Protein AF-A0AA41VCP0-F1 (afdb_monomer_lite)

Organism: Papaver nudicaule (NCBI:txid74823)

Secondary structure (DSSP, 8-state):
-----HHHHHHHHHHHHHHHHHHHHHHHHT---HHHHTTS--S-EEEE-HHHHHHHSTTPPEEEEEE-TTT-TTS----TTEETTEE-STTTTTT---SSSS--SSS----

Foldseek 3Di:
DDDDDPVNVVVVVVVVVVVVVVVVVCVVVVHDDVVCVVPPLPDEDEADAPQVCCVPPNPHDHPHYHDDPPPDPPPPDPQPQQDPNAHPDPCRVPPPPDCPPHHDPPDPDDD

Sequence (111 aa):
MFQFSSVCLFDWIWCQAVKSGLLKILSKMGISLLSSYCGAHIFEIYGLGSEVVDFAFSGIVSKVGGLNLNEDPIRWTPLADVVDGYSTLPHLKGLQNGGYCNKRNQADIRA

pLDDT: mean 74.09, std 16.03, range [37.28, 95.25]

Structure (mmCIF, N/CA/C/O backbone):
data_AF-A0AA41VCP0-F1
#
_entry.id   AF-A0AA41VCP0-F1
#
loop_
_atom_site.group_PDB
_atom_site.id
_atom_site.type_symbol
_atom_site.label_atom_id
_atom_site.label_alt_id
_atom_site.label_comp_id
_atom_site.label_asym_id
_atom_site.label_entity_id
_atom_site.label_seq_id
_atom_site.pdbx_PDB_ins_code
_atom_site.Cartn_x
_atom_site.Cartn_y
_atom_site.Cartn_z
_atom_site.occupancy
_atom_site.B_iso_or_equiv
_atom_site.auth_seq_id
_atom_site.auth_comp_id
_atom_site.auth_asym_id
_atom_site.auth_atom_id
_atom_site.pdbx_PDB_model_num
ATOM 1 N N . MET A 1 1 ? 35.613 -4.273 22.384 1.00 37.28 1 MET A N 1
ATOM 2 C CA . MET A 1 1 ? 35.325 -3.121 21.504 1.00 37.28 1 MET A CA 1
ATOM 3 C C . MET A 1 1 ? 34.814 -3.693 20.188 1.00 37.28 1 MET A C 1
ATOM 5 O O . MET A 1 1 ? 35.605 -4.266 19.456 1.00 37.28 1 MET A O 1
ATOM 9 N N . PHE A 1 2 ? 33.491 -3.720 19.983 1.00 45.88 2 PHE A N 1
ATOM 10 C CA . PHE A 1 2 ? 32.866 -4.434 18.860 1.00 45.88 2 PHE A CA 1
ATOM 11 C C . PHE A 1 2 ? 33.147 -3.713 17.539 1.00 45.88 2 PHE A C 1
ATOM 13 O O . PHE A 1 2 ? 32.816 -2.542 17.371 1.00 45.88 2 PHE A O 1
ATOM 20 N N . GLN A 1 3 ? 33.780 -4.428 16.617 1.00 49.38 3 GLN A N 1
ATOM 21 C CA . GLN A 1 3 ? 34.108 -3.963 15.278 1.00 49.38 3 GLN A CA 1
ATOM 22 C C . GLN A 1 3 ? 32.824 -4.038 14.438 1.00 49.38 3 GLN A C 1
ATOM 24 O O . GLN A 1 3 ? 32.454 -5.106 13.959 1.00 49.38 3 GLN A O 1
ATOM 29 N N . PHE A 1 4 ? 32.085 -2.929 14.325 1.00 52.09 4 PHE A N 1
ATOM 30 C CA . PHE A 1 4 ? 30.947 -2.850 13.407 1.00 52.09 4 PHE A CA 1
ATOM 31 C C . PHE A 1 4 ? 31.478 -2.983 11.976 1.00 52.09 4 PHE A C 1
ATOM 33 O O . PHE A 1 4 ? 32.194 -2.111 11.486 1.00 52.09 4 PHE A O 1
ATOM 40 N N . SER A 1 5 ? 31.167 -4.097 11.315 1.00 65.00 5 SER A N 1
ATOM 41 C CA . SER A 1 5 ? 31.428 -4.263 9.888 1.00 65.00 5 SER A CA 1
ATOM 42 C C . SER A 1 5 ? 30.561 -3.279 9.093 1.00 65.00 5 SER A C 1
ATOM 44 O O . SER A 1 5 ? 29.434 -2.968 9.486 1.00 65.00 5 SER A O 1
ATOM 46 N N . SER A 1 6 ? 31.068 -2.790 7.959 1.00 63.62 6 SER A N 1
ATOM 47 C CA . SER A 1 6 ? 30.353 -1.869 7.057 1.00 63.62 6 SER A CA 1
ATOM 48 C C . SER A 1 6 ? 28.982 -2.395 6.602 1.00 63.62 6 SER A C 1
ATOM 50 O O . SER A 1 6 ? 28.084 -1.604 6.327 1.00 63.62 6 SER A O 1
ATOM 52 N N . VAL A 1 7 ? 28.799 -3.718 6.591 1.00 67.75 7 VAL A N 1
ATOM 53 C CA . VAL A 1 7 ? 27.528 -4.400 6.296 1.00 67.75 7 VAL A CA 1
ATOM 54 C C . VAL A 1 7 ? 26.462 -4.077 7.350 1.00 67.75 7 VAL A C 1
ATOM 56 O O . VAL A 1 7 ? 25.371 -3.633 7.011 1.00 67.75 7 VAL A O 1
ATOM 59 N N . CYS A 1 8 ? 26.813 -4.170 8.635 1.00 70.00 8 CYS A N 1
ATOM 60 C CA . CYS A 1 8 ? 25.883 -3.945 9.745 1.00 70.00 8 CYS A CA 1
ATOM 61 C C . CYS A 1 8 ? 25.359 -2.494 9.786 1.00 70.00 8 CYS A C 1
ATOM 63 O O . CYS A 1 8 ? 24.222 -2.236 10.183 1.00 70.00 8 CYS A O 1
ATOM 65 N N . LEU A 1 9 ? 26.175 -1.537 9.325 1.00 79.19 9 LEU A N 1
ATOM 66 C CA . LEU A 1 9 ? 25.772 -0.137 9.201 1.00 79.19 9 LEU A CA 1
ATOM 67 C C . LEU A 1 9 ? 24.742 0.068 8.081 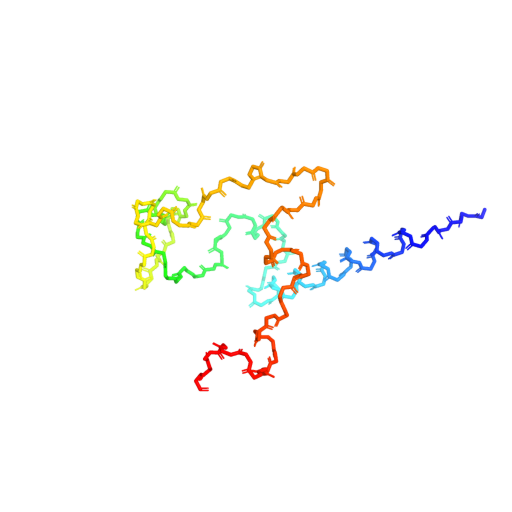1.00 79.19 9 LEU A C 1
ATOM 69 O O . LEU A 1 9 ? 23.777 0.806 8.274 1.00 79.19 9 LEU A O 1
ATOM 73 N N . PHE A 1 10 ? 24.922 -0.583 6.928 1.00 83.56 10 PHE A N 1
ATOM 74 C CA . PHE A 1 10 ? 23.979 -0.479 5.813 1.00 83.56 10 PHE A CA 1
ATOM 75 C C . PHE A 1 10 ? 22.613 -1.069 6.175 1.00 83.56 10 PHE A C 1
ATOM 77 O O . PHE A 1 10 ? 21.595 -0.399 5.995 1.00 83.56 10 PHE A O 1
ATOM 84 N N . ASP A 1 11 ? 22.595 -2.268 6.763 1.00 84.88 11 ASP A N 1
ATOM 85 C CA . ASP A 1 11 ? 21.363 -2.914 7.228 1.00 84.88 11 ASP A CA 1
ATOM 86 C C . ASP A 1 11 ? 20.606 -2.034 8.230 1.00 84.88 11 ASP A C 1
ATOM 88 O O . ASP A 1 11 ? 19.384 -1.875 8.145 1.00 84.88 11 ASP A O 1
ATOM 92 N N . TRP A 1 12 ? 21.333 -1.394 9.151 1.00 89.69 12 TRP A N 1
ATOM 93 C CA . TRP A 1 12 ? 20.740 -0.469 10.110 1.00 89.69 12 TRP A CA 1
ATOM 94 C C . TRP A 1 12 ? 20.115 0.756 9.430 1.00 89.69 12 TRP A C 1
ATOM 96 O O . TRP A 1 12 ? 18.953 1.069 9.701 1.00 89.69 12 TRP A O 1
ATOM 106 N N . ILE A 1 13 ? 20.841 1.426 8.525 1.00 92.12 13 ILE A N 1
ATOM 107 C CA . ILE A 1 13 ? 20.338 2.608 7.801 1.00 92.12 13 ILE A CA 1
ATOM 108 C C . ILE A 1 13 ? 19.094 2.245 6.986 1.00 92.12 13 ILE A C 1
ATOM 110 O O . ILE A 1 13 ? 18.096 2.970 7.019 1.00 92.12 13 ILE A O 1
ATOM 114 N N . TRP A 1 14 ? 19.124 1.107 6.293 1.00 92.75 14 TRP A N 1
ATOM 115 C CA . TRP A 1 14 ? 18.002 0.637 5.490 1.00 92.75 14 TRP A CA 1
ATOM 116 C C . TRP A 1 14 ? 16.766 0.373 6.356 1.00 92.75 14 TRP A C 1
ATOM 118 O O . TRP A 1 14 ? 15.684 0.894 6.077 1.00 92.75 14 TRP A O 1
ATOM 128 N N . CYS A 1 15 ? 16.933 -0.339 7.474 1.00 92.81 15 CYS A N 1
ATOM 129 C CA . CYS A 1 15 ? 15.841 -0.606 8.407 1.00 92.81 15 CYS A CA 1
ATOM 130 C C . CYS A 1 15 ? 15.243 0.683 8.993 1.00 92.81 15 CYS A C 1
ATOM 132 O O . CYS A 1 15 ? 14.026 0.768 9.168 1.00 92.81 15 CYS A O 1
ATOM 134 N N . GLN A 1 16 ? 16.064 1.693 9.300 1.00 94.25 16 GLN A N 1
ATOM 135 C CA . GLN A 1 16 ? 15.580 2.992 9.786 1.00 94.25 16 GLN A CA 1
ATOM 136 C C . GLN A 1 16 ? 14.785 3.747 8.716 1.00 94.25 16 GLN A C 1
ATOM 138 O O . GLN A 1 16 ? 13.710 4.276 9.009 1.00 94.25 16 GLN A O 1
ATOM 143 N N . ALA A 1 17 ? 15.267 3.757 7.470 1.00 95.25 17 ALA A N 1
ATOM 144 C CA . ALA A 1 17 ? 14.565 4.388 6.356 1.00 95.25 17 ALA A CA 1
ATOM 145 C C . ALA A 1 17 ? 13.186 3.747 6.119 1.00 95.25 17 ALA A C 1
ATOM 147 O O . ALA A 1 17 ? 12.187 4.461 6.007 1.00 95.25 17 ALA A O 1
ATOM 148 N N . VAL A 1 18 ? 13.110 2.410 6.133 1.00 94.62 18 VAL A N 1
ATOM 149 C CA . VAL A 1 18 ? 11.846 1.667 5.991 1.00 94.62 18 VAL A CA 1
ATOM 150 C C . VAL A 1 18 ? 10.886 1.975 7.144 1.00 94.62 18 VAL A C 1
ATOM 152 O O . VAL A 1 18 ? 9.716 2.270 6.899 1.00 94.62 18 VAL A O 1
ATOM 155 N N . LYS A 1 19 ? 11.366 1.982 8.396 1.00 93.56 19 LYS A N 1
ATOM 156 C CA . LYS A 1 19 ? 10.542 2.316 9.575 1.00 93.56 19 LYS A CA 1
ATOM 157 C C . LYS A 1 19 ? 9.965 3.730 9.500 1.00 93.56 19 LYS A C 1
ATOM 159 O O . LYS A 1 19 ? 8.779 3.917 9.764 1.00 93.56 19 LYS A O 1
ATOM 164 N N . SER A 1 20 ? 10.778 4.712 9.111 1.00 94.12 20 SER A N 1
ATOM 165 C CA . SER A 1 20 ? 10.340 6.105 8.955 1.00 94.12 20 SER A CA 1
ATOM 166 C C . SER A 1 20 ? 9.312 6.262 7.826 1.00 94.12 20 SER A C 1
ATOM 168 O O . SER A 1 20 ? 8.281 6.914 8.001 1.00 94.12 20 SER A O 1
ATOM 170 N N . GLY A 1 21 ? 9.538 5.597 6.687 1.00 93.81 21 GLY A N 1
ATOM 171 C CA . GLY A 1 21 ? 8.592 5.573 5.570 1.00 93.81 21 GLY A CA 1
ATOM 172 C C . GLY A 1 21 ? 7.246 4.953 5.949 1.00 93.81 21 GLY A C 1
ATOM 173 O O . GLY A 1 21 ? 6.199 5.531 5.658 1.00 93.81 21 GLY A O 1
ATOM 174 N N . LEU A 1 22 ? 7.267 3.824 6.662 1.00 92.69 22 LEU A N 1
ATOM 175 C CA . LEU A 1 22 ? 6.055 3.165 7.144 1.00 92.69 22 LEU A CA 1
ATOM 176 C C . LEU A 1 22 ? 5.280 4.058 8.119 1.00 92.69 22 LEU A C 1
ATOM 178 O O . LEU A 1 22 ? 4.073 4.229 7.962 1.00 92.69 22 LEU A O 1
ATOM 182 N N . LEU A 1 23 ? 5.969 4.688 9.076 1.00 92.50 23 LEU A N 1
ATOM 183 C CA . LEU A 1 23 ? 5.332 5.595 10.030 1.00 92.50 23 LEU A CA 1
ATOM 184 C C . LEU A 1 23 ? 4.660 6.777 9.320 1.00 92.50 23 LEU A C 1
ATOM 186 O O . LEU A 1 23 ? 3.542 7.141 9.667 1.00 92.50 23 LEU A O 1
ATOM 190 N N . LYS A 1 24 ? 5.282 7.319 8.266 1.00 93.50 24 LYS A N 1
ATOM 191 C CA . LYS A 1 24 ? 4.700 8.397 7.454 1.00 93.50 24 LYS A CA 1
ATOM 192 C C . LYS A 1 24 ? 3.388 7.987 6.777 1.00 93.50 24 LYS A C 1
ATOM 194 O O . LYS A 1 24 ? 2.466 8.799 6.700 1.00 93.50 24 LYS A O 1
ATOM 199 N N . ILE A 1 25 ? 3.294 6.747 6.294 1.00 93.25 25 ILE A N 1
ATOM 200 C CA . ILE A 1 25 ? 2.066 6.209 5.690 1.00 93.25 25 ILE A CA 1
ATOM 201 C C . ILE A 1 25 ? 0.978 6.060 6.760 1.00 93.25 25 ILE A C 1
ATOM 203 O O . ILE A 1 25 ? -0.136 6.542 6.565 1.00 93.25 25 ILE A O 1
ATOM 207 N N . LEU A 1 26 ? 1.314 5.476 7.915 1.00 91.50 26 LEU A N 1
ATOM 208 C CA . LEU A 1 26 ? 0.381 5.305 9.034 1.00 91.50 26 LEU A CA 1
ATOM 209 C C . LEU A 1 26 ? -0.152 6.648 9.556 1.00 91.50 26 LEU A C 1
ATOM 211 O O . LEU A 1 26 ? -1.357 6.800 9.768 1.00 91.50 26 LEU A O 1
ATOM 215 N N . SER A 1 27 ? 0.720 7.653 9.681 1.00 93.56 27 SER A N 1
ATOM 216 C CA . SER A 1 27 ? 0.348 9.001 10.118 1.00 93.56 27 SER A CA 1
ATOM 217 C C . SER A 1 27 ? -0.588 9.720 9.146 1.00 93.56 27 SER A C 1
ATOM 219 O O . SER A 1 27 ? -1.375 10.549 9.590 1.00 93.56 27 SER A O 1
ATOM 221 N N . LYS A 1 28 ? -0.567 9.395 7.845 1.00 92.94 28 LYS A N 1
ATOM 222 C CA . LYS A 1 28 ? -1.511 9.971 6.870 1.00 92.94 28 LYS A CA 1
ATOM 223 C C . LYS A 1 28 ? -2.957 9.534 7.131 1.00 92.94 28 LYS A C 1
ATOM 225 O O . LYS A 1 28 ? -3.876 10.279 6.814 1.00 92.94 28 LYS A O 1
ATOM 230 N N . MET A 1 29 ? -3.137 8.353 7.720 1.00 89.75 29 MET A N 1
ATOM 231 C CA . MET A 1 29 ? -4.445 7.769 8.035 1.00 89.75 29 MET A CA 1
ATOM 232 C C . MET A 1 29 ? -4.811 7.879 9.523 1.00 89.75 29 MET A C 1
ATOM 234 O O . MET A 1 29 ? -5.919 7.521 9.903 1.00 89.75 29 MET A O 1
ATOM 238 N N . GLY A 1 30 ? -3.894 8.363 10.369 1.00 90.19 30 GLY A N 1
ATOM 239 C CA . GLY A 1 30 ? -4.109 8.498 11.814 1.00 90.19 30 GLY A CA 1
ATOM 240 C C . GLY A 1 30 ? -3.998 7.189 12.605 1.00 90.19 30 GLY A C 1
ATOM 241 O O . GLY A 1 30 ? -4.502 7.110 13.721 1.00 90.19 30 GLY A O 1
ATOM 242 N N . ILE A 1 31 ? -3.345 6.158 12.059 1.00 90.38 31 ILE A N 1
ATOM 243 C CA . ILE A 1 31 ? -3.204 4.853 12.721 1.00 90.38 31 ILE A CA 1
ATOM 244 C C . ILE A 1 31 ? -1.916 4.823 13.538 1.00 90.38 31 ILE A C 1
ATOM 246 O O . ILE A 1 31 ? -0.840 5.141 13.039 1.00 90.38 31 ILE A O 1
ATOM 250 N N . SER A 1 32 ? -2.020 4.417 14.802 1.00 89.12 32 SER A N 1
ATOM 251 C CA . SER A 1 32 ? -0.886 4.402 15.739 1.00 89.12 32 SER A CA 1
ATOM 252 C C . SER A 1 32 ? -0.261 3.015 15.929 1.00 89.12 32 SER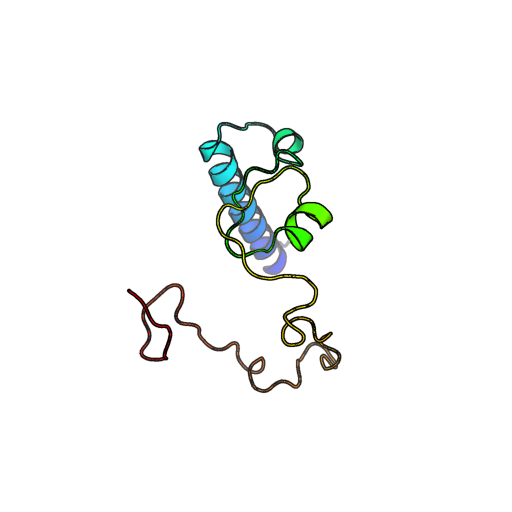 A C 1
ATOM 254 O O . SER A 1 32 ? 0.865 2.910 16.405 1.00 89.12 32 SER A O 1
ATOM 256 N N . LEU A 1 33 ? -0.980 1.947 15.567 1.00 89.69 33 LEU A N 1
ATOM 257 C CA . LEU A 1 33 ? -0.588 0.554 15.789 1.00 89.69 33 LEU A CA 1
ATOM 258 C C . LEU A 1 33 ? -0.473 -0.189 14.456 1.00 89.69 33 LEU A C 1
ATOM 260 O O . LEU A 1 33 ? -1.418 -0.210 13.669 1.00 89.69 33 LEU A O 1
ATOM 264 N N . LEU A 1 34 ? 0.662 -0.857 14.225 1.00 87.56 34 LEU A N 1
ATOM 265 C CA . LEU A 1 34 ? 0.868 -1.658 13.013 1.00 87.56 34 LEU A CA 1
ATOM 266 C C . LEU A 1 34 ? -0.114 -2.835 12.931 1.00 87.56 34 LEU A C 1
ATOM 268 O O . LEU A 1 34 ? -0.594 -3.156 11.850 1.00 87.56 34 LEU A O 1
ATOM 272 N N . SER A 1 35 ? -0.465 -3.434 14.071 1.00 89.00 35 SER A N 1
ATOM 273 C CA . SER A 1 35 ? -1.464 -4.506 14.138 1.00 89.00 35 SER A CA 1
ATOM 274 C C . SER A 1 35 ? -2.828 -4.072 13.604 1.00 89.00 35 SER A C 1
ATOM 276 O O . SER A 1 35 ? -3.504 -4.873 12.976 1.00 89.00 35 SER A O 1
ATOM 278 N N . SER A 1 36 ? -3.210 -2.810 13.814 1.00 87.50 36 SER A N 1
ATOM 279 C CA . SER A 1 36 ? -4.448 -2.241 13.276 1.00 87.50 36 SER A CA 1
ATOM 280 C C . SER A 1 36 ? -4.361 -1.936 11.785 1.00 87.50 36 SER A C 1
ATOM 282 O O . SER A 1 36 ? -5.386 -1.892 11.120 1.00 87.50 36 SER A O 1
ATOM 284 N N . TYR A 1 37 ? -3.161 -1.700 11.253 1.00 89.62 37 TYR A N 1
ATOM 285 C CA . TYR A 1 37 ? -2.960 -1.490 9.820 1.00 89.62 37 TYR A CA 1
ATOM 286 C C . TYR A 1 37 ? -3.009 -2.810 9.040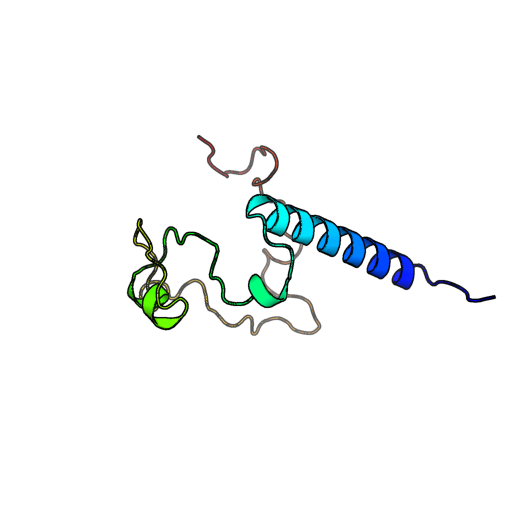 1.00 89.62 37 TYR A C 1
ATOM 288 O O . TYR A 1 37 ? -3.550 -2.867 7.934 1.00 89.62 37 TYR A O 1
ATOM 296 N N . CYS A 1 38 ? -2.478 -3.888 9.623 1.00 87.12 38 CYS A N 1
ATOM 297 C CA . CYS A 1 38 ? -2.557 -5.230 9.057 1.00 87.12 38 CYS A CA 1
ATOM 298 C C . CYS A 1 38 ? -4.025 -5.669 8.916 1.00 87.12 38 CYS A C 1
ATOM 300 O O . CYS A 1 38 ? -4.735 -5.807 9.905 1.00 87.12 38 CYS A O 1
ATOM 302 N N . GLY A 1 39 ? -4.479 -5.896 7.681 1.00 81.44 39 GLY A N 1
ATOM 303 C CA . GLY A 1 39 ? -5.850 -6.337 7.388 1.00 81.44 39 GLY A CA 1
ATOM 304 C C . GLY A 1 39 ? -6.891 -5.218 7.275 1.00 81.44 39 GLY A C 1
ATOM 305 O O . GLY A 1 39 ? -8.021 -5.493 6.895 1.00 81.44 39 GLY A O 1
ATOM 306 N N . ALA A 1 40 ? -6.528 -3.953 7.518 1.00 83.50 40 ALA A N 1
ATOM 307 C CA . ALA A 1 40 ? -7.454 -2.828 7.345 1.00 83.50 40 ALA A CA 1
ATOM 308 C C . ALA A 1 40 ? -7.711 -2.457 5.872 1.00 83.50 40 ALA A C 1
ATOM 310 O O . ALA A 1 40 ? -8.569 -1.622 5.600 1.00 83.50 40 ALA A O 1
ATOM 311 N N . HIS A 1 41 ? -6.967 -3.059 4.932 1.00 84.38 41 HIS A N 1
ATOM 312 C CA . HIS A 1 41 ? -7.163 -2.894 3.485 1.00 84.38 41 HIS A CA 1
ATOM 313 C C . HIS A 1 41 ? -7.218 -1.417 3.041 1.00 84.38 41 HIS A C 1
ATOM 315 O O . HIS A 1 41 ? -8.062 -1.004 2.251 1.00 84.38 41 HIS A O 1
ATOM 321 N N . ILE A 1 42 ? -6.300 -0.596 3.568 1.00 86.56 42 ILE A N 1
ATOM 322 C CA . ILE A 1 42 ? -6.297 0.861 3.368 1.00 86.56 42 ILE A CA 1
ATOM 323 C C . ILE A 1 42 ? -5.557 1.224 2.078 1.00 86.56 42 ILE A C 1
ATOM 325 O O . ILE A 1 42 ? -4.457 1.776 2.087 1.00 86.56 42 ILE A O 1
ATOM 329 N N . PHE A 1 43 ? -6.157 0.868 0.952 1.00 87.81 43 PHE A N 1
ATOM 330 C CA . PHE A 1 43 ? -5.716 1.251 -0.383 1.00 87.81 43 PHE A CA 1
ATOM 331 C C . PHE A 1 43 ? -6.899 1.194 -1.351 1.00 87.81 43 PHE A C 1
ATOM 333 O O . PHE A 1 43 ? -7.921 0.573 -1.072 1.00 87.81 43 PHE A O 1
ATOM 340 N N . GLU A 1 44 ? -6.764 1.859 -2.494 1.00 88.75 44 GLU A N 1
ATOM 341 C CA . GLU A 1 44 ? -7.758 1.815 -3.565 1.00 88.75 44 GLU A CA 1
ATOM 342 C C . GLU A 1 44 ? -7.187 1.038 -4.748 1.00 88.75 44 GLU A C 1
ATOM 344 O O . GLU A 1 44 ? -6.021 1.207 -5.112 1.00 88.75 44 GLU A O 1
ATOM 349 N N . ILE A 1 45 ? -8.011 0.173 -5.335 1.00 89.12 45 ILE A N 1
ATOM 350 C CA . ILE A 1 45 ? -7.615 -0.667 -6.459 1.00 89.12 45 ILE A CA 1
ATOM 351 C C . ILE A 1 45 ? -8.012 0.018 -7.762 1.00 89.12 45 ILE A C 1
ATOM 353 O O . ILE A 1 45 ? -9.193 0.281 -8.003 1.00 89.12 45 ILE A O 1
ATOM 357 N N . TYR A 1 46 ? -7.031 0.227 -8.636 1.00 88.00 46 TYR A N 1
ATOM 358 C CA . TYR A 1 46 ? -7.225 0.758 -9.982 1.00 88.00 46 TYR A CA 1
ATOM 359 C C . TYR A 1 46 ? -6.630 -0.194 -11.019 1.00 88.00 46 TYR A C 1
ATOM 361 O O . TYR A 1 46 ? -5.475 -0.596 -10.889 1.00 88.00 46 TYR A O 1
ATOM 369 N N . GLY A 1 47 ? -7.402 -0.520 -12.060 1.00 85.56 47 GLY A N 1
ATOM 370 C CA . GLY A 1 47 ? -6.921 -1.300 -13.204 1.00 85.56 47 GLY A CA 1
ATOM 371 C C . GLY A 1 47 ? -6.869 -2.813 -12.982 1.00 85.56 47 GLY A C 1
ATOM 372 O O . GLY A 1 47 ? -6.258 -3.513 -13.788 1.00 85.56 47 GLY A O 1
ATOM 373 N N . LEU A 1 48 ? -7.507 -3.326 -11.925 1.00 87.19 48 LEU A N 1
ATOM 374 C CA . LEU A 1 48 ? -7.745 -4.760 -11.743 1.00 87.19 48 LEU A CA 1
ATOM 375 C C . LEU A 1 48 ? -9.212 -5.075 -12.029 1.00 87.19 48 LEU A C 1
ATOM 377 O O . LEU A 1 48 ? -10.106 -4.307 -11.674 1.00 87.19 48 LEU A O 1
ATOM 381 N N . GLY A 1 49 ? -9.450 -6.206 -12.683 1.00 86.81 49 GLY A N 1
ATOM 382 C CA . GLY A 1 49 ? -10.783 -6.740 -12.904 1.00 86.81 49 GLY A CA 1
ATOM 383 C C . GLY A 1 49 ? -11.404 -7.276 -11.614 1.00 86.81 49 GLY A C 1
ATOM 384 O O . GLY A 1 49 ? -10.703 -7.641 -10.667 1.00 86.81 49 GLY A O 1
ATOM 385 N N . SER A 1 50 ? -12.736 -7.320 -11.572 1.00 85.31 50 SER A N 1
ATOM 386 C CA . SER A 1 50 ? -13.494 -7.731 -10.383 1.00 85.31 50 SER A CA 1
ATOM 387 C C . SER A 1 50 ? -13.177 -9.160 -9.940 1.00 85.31 50 SER A C 1
ATOM 389 O O . SER A 1 50 ? -13.086 -9.403 -8.746 1.00 85.31 50 SER A O 1
ATOM 391 N N . GLU A 1 51 ? -12.907 -10.077 -10.876 1.00 86.31 51 GLU A N 1
ATOM 392 C CA . GLU A 1 51 ? -12.534 -11.470 -10.576 1.00 86.31 51 GLU A CA 1
ATOM 393 C C . GLU A 1 51 ? -11.292 -11.554 -9.668 1.00 86.31 51 GLU A C 1
ATOM 395 O O . GLU A 1 51 ? -11.273 -12.290 -8.682 1.00 86.31 51 GLU A O 1
ATOM 400 N N . VAL A 1 52 ? -10.260 -10.757 -9.967 1.00 86.12 52 VAL A N 1
ATOM 401 C CA . VAL A 1 52 ? -9.008 -10.720 -9.192 1.00 86.12 52 VAL A CA 1
ATOM 402 C C . VAL A 1 52 ? -9.241 -10.096 -7.821 1.00 86.12 52 VAL A C 1
ATOM 404 O O . VAL A 1 52 ? -8.693 -10.557 -6.816 1.00 86.12 52 VAL A O 1
ATOM 407 N N . VAL A 1 53 ? -10.036 -9.027 -7.785 1.00 88.62 53 VAL A N 1
ATOM 408 C CA . VAL A 1 53 ? -10.346 -8.299 -6.555 1.00 88.62 53 VAL A CA 1
ATOM 409 C C . VAL A 1 53 ? -11.136 -9.183 -5.602 1.00 88.62 53 VAL A C 1
ATOM 411 O O . VAL A 1 53 ? -10.760 -9.288 -4.440 1.00 88.62 53 VAL A O 1
ATOM 414 N N . ASP A 1 54 ? -12.148 -9.891 -6.089 1.00 87.38 54 ASP A N 1
ATOM 415 C CA . ASP A 1 54 ? -12.953 -10.790 -5.265 1.00 87.38 54 ASP A CA 1
ATOM 416 C C . ASP A 1 54 ? -12.132 -11.983 -4.753 1.00 87.38 54 ASP A C 1
ATOM 418 O O . ASP A 1 54 ? -12.306 -12.412 -3.612 1.00 87.38 54 ASP A O 1
ATOM 422 N N . PHE A 1 55 ? -11.185 -12.483 -5.554 1.00 86.88 55 PHE A N 1
ATOM 423 C CA . PHE A 1 55 ? -10.324 -13.601 -5.167 1.00 86.88 55 PHE A CA 1
ATOM 424 C C . PHE A 1 55 ? -9.266 -13.228 -4.114 1.00 86.88 55 PHE A C 1
ATOM 426 O O . PHE A 1 55 ? -9.086 -13.955 -3.138 1.00 86.88 55 PHE A O 1
ATOM 433 N N . ALA A 1 56 ? -8.541 -12.119 -4.305 1.00 85.19 56 ALA A N 1
ATOM 434 C CA . ALA A 1 56 ? -7.370 -11.771 -3.487 1.00 85.19 56 ALA A CA 1
ATOM 435 C C . ALA A 1 56 ? -7.611 -10.626 -2.487 1.00 85.19 56 ALA A C 1
ATOM 437 O O . ALA A 1 56 ? -6.914 -10.527 -1.478 1.00 85.19 56 ALA A O 1
ATOM 438 N N . PHE A 1 57 ? -8.587 -9.760 -2.754 1.00 85.75 57 PHE A N 1
ATOM 439 C CA . PHE A 1 57 ? -8.850 -8.519 -2.022 1.00 85.75 57 PHE A CA 1
ATOM 440 C C . PHE A 1 57 ? -10.342 -8.356 -1.706 1.00 85.75 57 PHE A C 1
ATOM 442 O O . PHE A 1 57 ? -10.920 -7.278 -1.869 1.00 85.75 57 PHE A O 1
ATOM 449 N N . SER A 1 58 ? -10.959 -9.449 -1.247 1.00 82.00 58 SER A N 1
ATOM 450 C CA . SER A 1 58 ? -12.385 -9.510 -0.929 1.00 82.00 58 SER A CA 1
ATOM 451 C C . SER A 1 58 ? -12.818 -8.336 -0.043 1.00 82.00 58 SER A C 1
ATOM 453 O O . SER A 1 58 ? -12.247 -8.089 1.023 1.00 82.00 58 SER A O 1
ATOM 455 N N . GLY A 1 59 ? -13.867 -7.634 -0.476 1.00 80.81 59 GLY A N 1
ATOM 456 C CA . GLY A 1 59 ? -14.462 -6.507 0.248 1.00 80.81 59 GLY A CA 1
ATOM 457 C C . GLY A 1 59 ? -13.922 -5.124 -0.131 1.00 80.81 59 GLY A C 1
ATOM 458 O O . GLY A 1 59 ? -14.399 -4.133 0.419 1.00 80.81 59 GLY A O 1
ATOM 459 N N . ILE A 1 60 ? -12.977 -5.027 -1.072 1.00 84.88 60 ILE A N 1
ATOM 460 C CA . ILE A 1 60 ? -12.524 -3.750 -1.642 1.00 84.88 60 ILE A CA 1
ATOM 461 C C . ILE A 1 60 ? -13.185 -3.549 -3.006 1.00 84.88 60 ILE A C 1
ATOM 463 O O . ILE A 1 60 ? -13.238 -4.463 -3.818 1.00 84.88 60 ILE A O 1
ATOM 467 N N . VAL A 1 61 ? -13.670 -2.341 -3.290 1.00 81.19 61 VAL A N 1
ATOM 468 C CA . VAL A 1 61 ? -14.247 -2.013 -4.601 1.00 81.19 61 VAL A CA 1
ATOM 469 C C . VAL A 1 61 ? -13.166 -1.421 -5.502 1.00 81.19 61 VAL A C 1
ATOM 471 O O . VAL A 1 61 ? -12.513 -0.446 -5.128 1.00 81.19 61 VAL A O 1
ATOM 474 N N . SER A 1 62 ? -13.011 -1.961 -6.712 1.00 84.88 62 SER A N 1
ATOM 475 C CA . SER A 1 62 ? -12.276 -1.284 -7.783 1.00 84.88 62 SER A CA 1
ATOM 476 C C . SER A 1 62 ? -13.245 -0.485 -8.650 1.00 84.88 62 SER A C 1
ATOM 478 O O . SER A 1 62 ? -14.175 -1.040 -9.231 1.00 84.88 62 SER A O 1
ATOM 480 N N . LYS A 1 63 ? -13.050 0.835 -8.729 1.00 79.81 63 LYS A N 1
ATOM 481 C CA . LYS A 1 63 ? -13.906 1.718 -9.545 1.00 79.81 63 LYS A CA 1
ATOM 482 C C . LYS A 1 63 ? -13.596 1.635 -11.037 1.00 79.81 63 LYS A C 1
ATOM 484 O O . LYS A 1 63 ? -14.452 1.949 -11.858 1.00 79.81 63 LYS A O 1
ATOM 489 N N . VAL A 1 64 ? -12.365 1.265 -11.379 1.00 84.00 64 VAL A N 1
ATOM 490 C CA . VAL A 1 64 ? -11.879 1.173 -12.756 1.00 84.00 64 VAL A CA 1
ATOM 491 C C . VAL A 1 64 ? -11.433 -0.261 -12.978 1.00 84.00 64 VAL A C 1
ATOM 493 O O . VAL A 1 64 ? -10.377 -0.655 -12.481 1.00 84.00 64 VAL A O 1
ATOM 496 N N . GLY A 1 65 ? -12.257 -1.017 -13.707 1.00 78.12 65 GLY A N 1
ATOM 497 C CA . GLY A 1 65 ? -11.943 -2.386 -14.103 1.00 78.12 65 GLY A CA 1
ATOM 498 C C . GLY A 1 65 ? -10.690 -2.460 -14.976 1.00 78.12 65 GLY A C 1
ATOM 499 O O . GLY A 1 65 ? -10.208 -1.455 -15.504 1.00 78.12 65 GLY A O 1
ATOM 500 N N . GLY A 1 66 ? -10.154 -3.663 -15.124 1.00 83.62 66 GLY A N 1
ATOM 501 C CA . GLY A 1 66 ? -8.960 -3.890 -15.920 1.00 83.62 66 GLY A CA 1
ATOM 502 C C . GLY A 1 66 ? -8.589 -5.359 -15.930 1.00 83.62 66 GLY A C 1
ATOM 503 O O . GLY A 1 66 ? -9.411 -6.194 -16.285 1.00 83.62 66 GLY A O 1
ATOM 504 N N . LEU A 1 67 ? -7.362 -5.648 -15.513 1.00 83.00 67 LEU A N 1
ATOM 505 C CA . LEU A 1 67 ? -6.717 -6.941 -15.689 1.00 83.00 67 LEU A CA 1
ATOM 506 C C . LEU A 1 67 ? -7.444 -8.091 -14.972 1.00 83.00 67 LEU A C 1
ATOM 508 O O . LEU A 1 67 ? -7.580 -8.049 -13.747 1.00 83.00 67 LEU A O 1
ATOM 512 N N . ASN A 1 68 ? -7.818 -9.139 -15.711 1.00 81.31 68 ASN A N 1
ATOM 513 C CA . ASN A 1 68 ? -8.333 -10.398 -15.159 1.00 81.31 68 ASN A CA 1
ATOM 514 C C . ASN A 1 68 ? -7.271 -11.513 -15.163 1.00 81.31 68 ASN A C 1
ATOM 516 O O . ASN A 1 68 ? -6.265 -11.431 -15.869 1.00 81.31 68 ASN A O 1
ATOM 520 N N . LEU A 1 69 ? -7.498 -12.584 -14.390 1.00 74.12 69 LEU A N 1
ATOM 521 C CA . LEU A 1 69 ? -6.548 -13.703 -14.249 1.00 74.12 69 LEU A CA 1
ATOM 522 C C . LEU A 1 69 ? -6.260 -14.422 -15.576 1.00 74.12 69 LEU A C 1
ATOM 524 O O . LEU A 1 69 ? -5.176 -14.971 -15.756 1.00 74.12 69 LEU A O 1
ATOM 528 N N . ASN A 1 70 ? -7.226 -14.406 -16.495 1.00 71.56 70 ASN A N 1
ATOM 529 C CA . ASN A 1 70 ? -7.203 -15.194 -17.726 1.00 71.56 70 ASN A CA 1
ATOM 530 C C . ASN A 1 70 ? -6.790 -14.394 -18.975 1.00 71.56 70 ASN A C 1
ATOM 532 O O . ASN A 1 70 ? -6.630 -14.982 -20.041 1.00 71.56 70 ASN A O 1
ATOM 536 N N . GLU A 1 71 ? -6.646 -13.069 -18.873 1.00 64.69 71 GLU A N 1
ATOM 537 C CA . GLU A 1 71 ? -6.469 -12.199 -20.047 1.00 64.69 71 GLU A CA 1
ATOM 538 C C . GLU A 1 71 ? -5.002 -12.015 -20.464 1.00 64.69 71 GLU A C 1
ATOM 540 O O . GLU A 1 71 ? -4.734 -11.864 -21.655 1.00 64.69 71 GLU A O 1
ATOM 545 N N . ASP A 1 72 ? -4.045 -12.129 -19.535 1.00 58.16 72 ASP A N 1
ATOM 546 C CA . ASP A 1 72 ? -2.630 -11.856 -19.818 1.00 58.16 72 ASP A CA 1
ATOM 547 C C . ASP A 1 72 ? -1.718 -13.081 -19.598 1.00 58.16 72 ASP A C 1
ATOM 549 O O . ASP A 1 72 ? -1.206 -13.296 -18.495 1.00 58.16 72 ASP A O 1
ATOM 553 N N . PRO A 1 73 ? -1.378 -13.840 -20.657 1.00 53.47 73 PRO A N 1
ATOM 554 C CA . PRO A 1 73 ? -0.319 -14.851 -20.594 1.00 53.47 73 PRO A CA 1
ATOM 555 C C . PRO A 1 73 ? 1.100 -14.249 -20.512 1.00 53.47 73 PRO A C 1
ATOM 557 O O . PRO A 1 73 ? 2.070 -14.978 -20.329 1.00 53.47 73 PRO A O 1
ATOM 560 N N . ILE A 1 74 ? 1.255 -12.926 -20.658 1.00 52.75 74 ILE A N 1
ATOM 561 C CA . ILE A 1 74 ? 2.555 -12.281 -20.927 1.00 52.75 74 ILE A CA 1
ATOM 562 C C . ILE A 1 74 ? 3.338 -11.917 -19.648 1.00 52.75 74 ILE A C 1
ATOM 564 O O . ILE A 1 74 ? 4.537 -11.658 -19.726 1.00 52.75 74 ILE A O 1
ATOM 568 N N . ARG A 1 75 ? 2.727 -11.919 -18.452 1.00 55.12 75 ARG A N 1
ATOM 569 C CA . ARG A 1 75 ? 3.383 -11.359 -17.247 1.00 55.12 75 ARG A CA 1
ATOM 570 C C . ARG A 1 75 ? 3.835 -12.365 -16.188 1.00 55.12 75 ARG A C 1
ATOM 572 O O . ARG A 1 75 ? 4.732 -12.043 -15.411 1.00 55.12 75 ARG A O 1
ATOM 579 N N . TRP A 1 76 ? 3.271 -13.569 -16.164 1.00 49.41 76 TRP A N 1
ATOM 580 C CA . TRP A 1 76 ? 3.633 -14.602 -15.187 1.00 49.41 76 TRP A CA 1
ATOM 581 C C . TRP A 1 76 ? 4.374 -15.771 -15.840 1.00 49.41 76 TRP A C 1
ATOM 583 O O . TRP A 1 76 ? 4.029 -16.928 -15.632 1.00 49.41 76 TRP A O 1
ATOM 593 N N . THR A 1 77 ? 5.411 -15.499 -16.634 1.00 56.59 77 THR A N 1
ATOM 594 C CA . THR A 1 77 ? 6.420 -16.530 -16.914 1.00 56.59 77 THR A CA 1
ATOM 595 C C . THR A 1 77 ? 7.285 -16.710 -15.665 1.00 56.59 77 THR A C 1
ATOM 597 O O . THR A 1 77 ? 7.928 -15.738 -15.253 1.00 56.59 77 THR A O 1
ATOM 600 N N . PRO A 1 78 ? 7.337 -17.910 -15.050 1.00 52.03 78 PRO A N 1
ATOM 601 C CA . PRO A 1 78 ? 8.333 -18.208 -14.029 1.00 52.03 78 PRO A CA 1
ATOM 602 C C . PRO A 1 78 ? 9.713 -17.927 -14.626 1.00 52.03 78 PRO A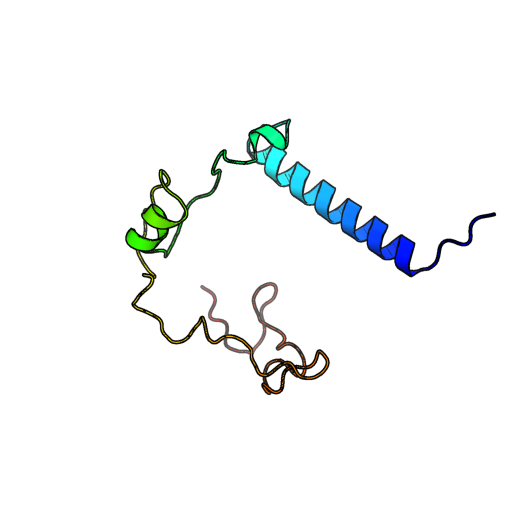 C 1
ATOM 604 O O . PRO A 1 78 ? 10.041 -18.475 -15.681 1.00 52.03 78 PRO A O 1
ATOM 607 N N . LEU A 1 79 ? 10.507 -17.060 -13.991 1.00 55.94 79 LEU A N 1
ATOM 608 C CA . LEU A 1 79 ? 11.902 -16.849 -14.380 1.00 55.94 79 LEU A CA 1
ATOM 609 C C . LEU A 1 79 ? 12.697 -18.120 -14.052 1.00 55.94 79 LEU A C 1
ATOM 611 O O . LEU A 1 79 ? 13.289 -18.249 -12.984 1.00 55.94 79 LEU A O 1
ATOM 615 N N . ALA A 1 80 ? 12.658 -19.094 -14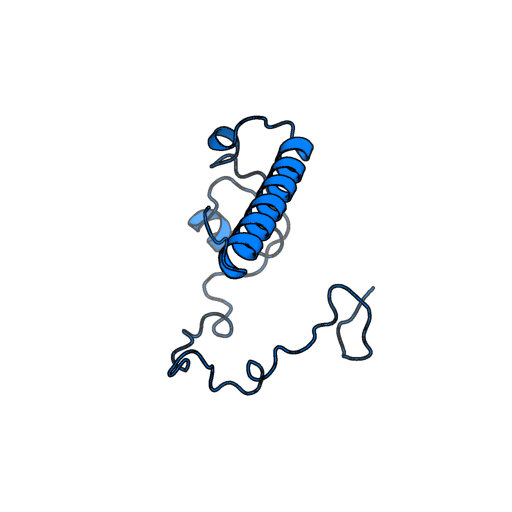.959 1.00 54.09 80 ALA A N 1
ATOM 616 C CA . ALA A 1 80 ? 13.431 -20.332 -14.887 1.00 54.09 80 ALA A CA 1
ATOM 617 C C . ALA A 1 80 ? 14.884 -20.146 -15.374 1.00 54.09 80 ALA A C 1
ATOM 619 O O . ALA A 1 80 ? 15.639 -21.109 -15.461 1.00 54.09 80 ALA A O 1
ATOM 620 N N . ASP A 1 81 ? 15.277 -18.919 -15.718 1.00 50.19 81 ASP A N 1
ATOM 621 C CA . ASP A 1 81 ? 16.521 -18.571 -16.405 1.00 50.19 81 ASP A CA 1
ATOM 622 C C . ASP A 1 81 ? 17.588 -17.940 -15.493 1.00 50.19 81 ASP A C 1
ATOM 624 O O . ASP A 1 81 ? 18.612 -17.458 -15.989 1.00 50.19 81 ASP A O 1
ATOM 628 N N . VAL A 1 82 ? 17.358 -17.937 -14.173 1.00 55.59 82 VAL A N 1
ATOM 629 C CA . VAL A 1 82 ? 18.342 -17.508 -13.170 1.00 55.59 82 VAL A CA 1
ATOM 630 C C . VAL A 1 82 ? 19.242 -18.692 -12.829 1.00 55.59 82 VAL A C 1
ATOM 632 O O . VAL A 1 82 ? 18.969 -19.465 -11.913 1.00 55.59 82 VAL A O 1
ATOM 635 N N . VAL A 1 83 ? 20.331 -18.828 -13.579 1.00 53.25 83 VAL A N 1
ATOM 636 C CA . VAL A 1 83 ? 21.437 -19.723 -13.229 1.00 53.25 83 VAL A CA 1
ATOM 637 C C . VAL A 1 83 ? 22.452 -18.884 -12.447 1.00 53.25 83 VAL A C 1
ATOM 639 O O . VAL A 1 83 ? 22.871 -17.825 -12.909 1.00 53.25 83 VAL A O 1
ATOM 642 N N . ASP A 1 84 ? 22.793 -19.304 -11.227 1.00 52.53 84 ASP A N 1
ATOM 643 C CA . ASP A 1 84 ? 23.804 -18.658 -10.371 1.00 52.53 84 ASP A CA 1
ATOM 644 C C . ASP A 1 84 ? 23.572 -17.162 -10.061 1.00 52.53 84 ASP A C 1
ATOM 646 O O . ASP A 1 84 ? 24.511 -16.378 -9.928 1.00 52.53 84 ASP A O 1
ATOM 650 N N . GLY A 1 85 ? 22.307 -16.743 -9.924 1.00 56.44 85 GLY A N 1
ATOM 651 C CA . GLY A 1 85 ? 21.944 -15.382 -9.496 1.00 56.44 85 GLY A CA 1
ATOM 652 C C . GLY A 1 85 ? 21.982 -14.315 -10.595 1.00 56.44 85 GLY A C 1
ATOM 653 O O . GLY A 1 85 ? 21.729 -13.144 -10.310 1.00 56.44 85 GLY A O 1
ATOM 654 N N . TYR A 1 86 ? 22.233 -14.705 -11.847 1.00 51.34 86 TYR A N 1
ATOM 655 C CA . TYR A 1 86 ? 22.154 -13.823 -1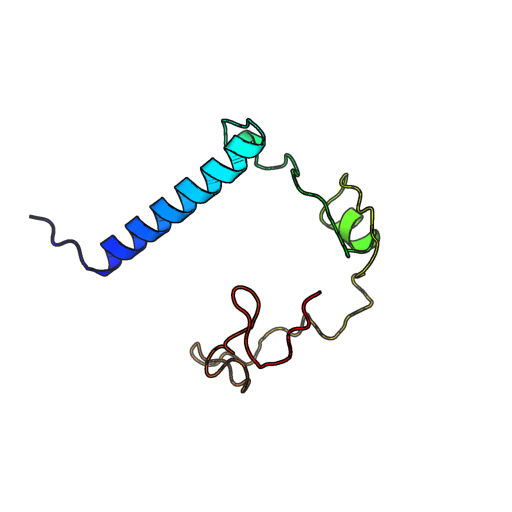3.008 1.00 51.34 86 TYR A CA 1
ATOM 656 C C . TYR A 1 86 ? 21.082 -14.323 -13.975 1.00 51.34 86 TYR A C 1
ATOM 658 O O . TYR A 1 86 ? 21.029 -15.496 -14.326 1.00 51.34 86 TYR A O 1
ATOM 666 N N . SER A 1 87 ? 20.221 -13.418 -14.423 1.00 55.06 87 SER A N 1
ATOM 667 C CA . SER A 1 87 ? 19.235 -13.693 -15.468 1.00 55.06 87 SER A CA 1
ATOM 668 C C . SER A 1 87 ? 19.893 -13.726 -16.848 1.00 55.06 87 SER A C 1
ATOM 670 O O . SER A 1 87 ? 20.718 -12.863 -17.175 1.00 55.06 87 SER A O 1
ATOM 672 N N . THR A 1 88 ? 19.461 -14.654 -17.695 1.00 52.69 88 THR A N 1
ATOM 673 C CA . THR A 1 88 ? 19.953 -14.787 -19.078 1.00 52.69 88 THR A CA 1
ATOM 674 C C . THR A 1 88 ? 19.278 -13.778 -20.024 1.00 52.69 88 THR A C 1
ATOM 676 O O . THR A 1 88 ? 19.759 -13.513 -21.127 1.00 52.69 88 THR A O 1
ATOM 679 N N . LEU A 1 89 ? 18.188 -13.149 -19.575 1.00 53.19 89 LEU A N 1
ATOM 680 C CA . LEU A 1 89 ? 17.462 -12.109 -20.296 1.00 53.19 89 LEU A CA 1
ATOM 681 C C . LEU A 1 89 ? 18.308 -10.829 -20.510 1.00 53.19 89 LEU A C 1
ATOM 683 O O . LEU A 1 89 ? 18.792 -10.226 -19.545 1.00 53.19 89 LEU A O 1
ATOM 687 N N . PRO A 1 90 ? 18.437 -10.332 -21.758 1.00 52.28 90 PRO A N 1
ATOM 688 C CA . PRO A 1 90 ? 19.302 -9.194 -22.088 1.00 52.28 90 PRO A CA 1
ATOM 689 C C . PRO A 1 90 ? 18.863 -7.873 -21.438 1.00 52.28 90 PRO A C 1
ATOM 691 O O . PRO A 1 90 ? 19.680 -6.971 -21.302 1.00 52.28 90 PRO A O 1
ATOM 694 N N . HIS A 1 91 ? 17.602 -7.753 -21.004 1.00 52.62 91 HIS A N 1
ATOM 695 C CA . HIS A 1 91 ? 17.073 -6.553 -20.342 1.00 52.62 91 HIS A CA 1
ATOM 696 C C . HIS A 1 91 ? 17.307 -6.515 -18.821 1.00 52.62 91 HIS A C 1
ATOM 698 O O . HIS A 1 91 ? 17.081 -5.477 -18.200 1.00 52.62 91 HIS A O 1
ATOM 704 N N . LEU A 1 92 ? 17.748 -7.626 -18.227 1.00 52.09 92 LEU A N 1
ATOM 705 C CA . LEU A 1 92 ? 18.126 -7.718 -16.815 1.00 52.09 92 LEU A CA 1
ATOM 706 C C . LEU A 1 92 ? 19.659 -7.689 -16.622 1.00 52.09 92 LEU A C 1
ATOM 708 O O . LEU A 1 92 ? 20.139 -7.420 -15.520 1.00 52.09 92 LEU A O 1
ATOM 712 N N . LYS A 1 93 ? 20.449 -7.854 -17.700 1.00 47.25 93 LYS A N 1
ATOM 713 C CA . LYS A 1 93 ? 21.871 -7.468 -17.736 1.00 47.25 93 LYS A CA 1
ATOM 714 C C . LYS A 1 93 ? 21.988 -5.944 -17.795 1.00 47.25 93 LYS A C 1
ATOM 716 O O . LYS A 1 93 ? 21.965 -5.347 -18.865 1.00 47.25 93 LYS A O 1
ATOM 721 N N . GLY A 1 94 ? 22.132 -5.326 -16.627 1.00 56.91 94 GLY A N 1
ATOM 722 C CA . GLY A 1 94 ? 22.133 -3.872 -16.499 1.00 56.91 94 GLY A CA 1
ATOM 723 C C . GLY A 1 94 ? 20.701 -3.368 -16.508 1.00 56.91 94 GLY A C 1
ATOM 724 O O . GLY A 1 94 ? 20.121 -3.135 -17.565 1.00 56.91 94 GLY A O 1
ATOM 725 N N . LEU A 1 95 ? 20.133 -3.238 -15.306 1.00 59.31 95 LEU A N 1
ATOM 726 C CA . LEU A 1 95 ? 18.777 -2.747 -15.103 1.00 59.31 95 LEU A CA 1
ATOM 727 C C . LEU A 1 95 ? 18.555 -1.503 -15.968 1.00 59.31 95 LEU A C 1
ATOM 729 O O . LEU A 1 95 ? 19.254 -0.496 -15.805 1.00 59.31 95 LEU A O 1
ATOM 733 N N . GLN A 1 96 ? 17.617 -1.592 -16.915 1.00 64.38 96 GLN A N 1
ATOM 734 C CA . GLN A 1 96 ? 17.343 -0.469 -17.792 1.00 64.38 96 GLN A CA 1
ATOM 735 C C . GLN A 1 96 ? 16.941 0.723 -16.947 1.00 64.38 96 GLN A C 1
ATOM 737 O O . GLN A 1 96 ? 16.107 0.668 -16.041 1.00 64.38 96 GLN A O 1
ATOM 742 N N . ASN A 1 97 ? 17.601 1.821 -17.247 1.00 61.38 97 ASN A N 1
ATOM 743 C CA . ASN A 1 97 ? 17.486 3.032 -16.494 1.00 61.38 97 ASN A CA 1
ATOM 744 C C . ASN A 1 97 ? 16.136 3.674 -16.903 1.00 61.38 97 ASN A C 1
ATOM 746 O O . ASN A 1 97 ? 16.073 4.436 -17.864 1.00 61.38 97 ASN A O 1
ATOM 750 N N . GLY A 1 98 ? 15.053 3.339 -16.186 1.00 66.31 98 GLY A N 1
ATOM 751 C CA . GLY A 1 98 ? 13.669 3.731 -16.516 1.00 66.31 98 GLY A CA 1
ATOM 752 C C . GLY A 1 98 ? 13.317 5.196 -16.228 1.00 66.31 98 GLY A C 1
ATOM 753 O O . GLY A 1 98 ? 13.846 5.818 -15.310 1.00 66.31 98 GLY A O 1
ATOM 754 N N . GLY A 1 99 ? 12.420 5.799 -16.997 1.00 67.62 99 GLY A N 1
ATOM 755 C CA . GLY A 1 99 ? 12.105 7.225 -16.942 1.00 67.62 99 GLY A CA 1
ATOM 756 C C . GLY A 1 99 ? 11.079 7.634 -15.889 1.00 67.62 99 GLY A C 1
ATOM 757 O O . GLY A 1 99 ? 10.569 8.740 -16.004 1.00 67.62 99 GLY A O 1
ATOM 758 N N . TYR A 1 100 ? 10.761 6.817 -14.878 1.00 69.31 100 TYR A N 1
ATOM 759 C CA . TYR A 1 100 ? 9.658 7.074 -13.935 1.00 69.31 100 TYR A CA 1
ATOM 760 C C . TYR A 1 100 ? 9.866 8.318 -13.056 1.00 69.31 100 TYR A C 1
ATOM 762 O O . TYR A 1 100 ? 8.994 9.181 -12.978 1.00 69.31 100 TYR A O 1
ATOM 770 N N . CYS A 1 101 ? 11.040 8.453 -12.432 1.00 69.81 101 CYS A N 1
ATOM 771 C CA . CYS A 1 101 ? 11.293 9.525 -11.461 1.00 69.81 101 CYS A CA 1
ATOM 772 C C . CYS A 1 101 ? 11.692 10.850 -12.128 1.00 69.81 101 CYS A C 1
ATOM 774 O O . CYS A 1 101 ? 11.259 11.911 -11.698 1.00 69.81 101 CYS A O 1
ATOM 776 N N . ASN A 1 102 ? 12.501 10.786 -13.193 1.00 75.00 102 ASN A N 1
ATOM 777 C CA . ASN A 1 102 ? 13.005 11.944 -13.937 1.00 75.00 102 ASN A CA 1
ATOM 778 C C . ASN A 1 102 ? 12.818 11.744 -15.443 1.00 75.00 102 ASN A C 1
ATOM 780 O O . ASN A 1 102 ? 12.938 10.620 -15.940 1.00 75.00 102 ASN A O 1
ATOM 784 N N . LYS A 1 103 ? 12.535 12.833 -16.174 1.00 64.94 103 LYS A N 1
ATOM 785 C CA . LYS A 1 103 ? 12.372 12.782 -17.631 1.00 64.94 103 LYS A CA 1
ATOM 786 C C . LYS A 1 103 ? 13.679 12.380 -18.296 1.00 64.94 103 LYS A C 1
ATOM 788 O O . LYS A 1 103 ? 14.730 12.954 -18.028 1.00 64.94 103 LYS A O 1
ATOM 793 N N . ARG A 1 104 ? 13.585 11.391 -19.178 1.00 62.59 104 ARG A N 1
ATOM 794 C CA . ARG A 1 104 ? 14.670 10.930 -20.039 1.00 62.59 104 ARG A CA 1
ATOM 795 C C . ARG A 1 104 ? 14.174 10.867 -21.472 1.00 62.59 104 ARG A C 1
ATOM 797 O O . ARG A 1 104 ? 12.977 10.740 -21.704 1.00 62.59 104 ARG A O 1
ATOM 804 N N . ASN A 1 105 ? 15.100 10.943 -22.421 1.00 62.72 105 ASN A N 1
ATOM 805 C CA . ASN A 1 105 ? 14.792 10.937 -23.855 1.00 62.72 105 ASN A CA 1
ATOM 806 C C . ASN A 1 105 ? 14.261 9.576 -24.353 1.00 62.72 105 ASN A C 1
ATOM 808 O O . ASN A 1 105 ? 13.866 9.458 -25.507 1.00 62.72 105 ASN A O 1
ATOM 812 N N . GLN A 1 106 ? 14.240 8.560 -23.487 1.00 57.56 106 GLN A N 1
ATOM 813 C CA . GLN A 1 106 ? 13.723 7.227 -23.766 1.00 57.56 106 GLN A CA 1
ATOM 814 C C . GLN A 1 106 ? 12.229 7.158 -23.387 1.00 57.56 106 GLN A C 1
ATOM 816 O O . GLN A 1 106 ? 11.898 7.110 -22.208 1.00 57.56 106 GLN A O 1
ATOM 821 N N . ALA A 1 107 ? 11.374 7.239 -24.409 1.00 55.44 107 ALA A N 1
ATOM 822 C CA . ALA A 1 107 ? 10.010 6.709 -24.607 1.00 55.44 107 ALA A CA 1
ATOM 823 C C . ALA A 1 107 ? 8.990 6.483 -23.454 1.00 55.44 107 ALA A C 1
ATOM 825 O O . ALA A 1 107 ? 7.960 5.868 -23.717 1.00 55.44 107 ALA A O 1
ATOM 826 N N . ASP A 1 108 ? 9.158 7.008 -22.242 1.00 55.44 108 ASP A N 1
ATOM 827 C CA . ASP A 1 108 ? 8.081 6.998 -21.241 1.00 55.44 108 ASP A CA 1
ATOM 828 C C . ASP A 1 108 ? 7.195 8.240 -21.446 1.00 55.44 108 ASP A C 1
ATOM 830 O O . ASP A 1 108 ? 7.563 9.360 -21.065 1.00 55.44 108 ASP A O 1
ATOM 834 N N . ILE A 1 109 ? 6.048 8.053 -22.113 1.00 61.69 109 ILE A N 1
ATOM 835 C CA . ILE A 1 109 ? 5.077 9.118 -22.404 1.00 61.69 109 ILE A CA 1
ATOM 836 C C . ILE A 1 109 ? 4.584 9.717 -21.079 1.00 61.69 109 ILE A C 1
ATOM 838 O O . ILE A 1 109 ? 4.064 9.014 -20.214 1.00 61.69 109 ILE A O 1
ATOM 842 N N . ARG A 1 110 ? 4.750 11.034 -20.931 1.00 59.59 110 ARG A N 1
ATOM 843 C CA . ARG A 1 110 ? 4.163 11.838 -19.851 1.00 59.59 110 ARG A CA 1
ATOM 844 C C . ARG A 1 110 ? 3.064 12.725 -20.437 1.00 59.59 110 ARG A C 1
ATOM 846 O O . ARG A 1 110 ? 3.174 13.111 -21.600 1.00 59.59 110 ARG A O 1
ATOM 853 N N . ALA A 1 111 ? 2.048 13.028 -19.630 1.00 55.38 111 ALA A N 1
ATOM 854 C CA . ALA A 1 111 ? 1.081 14.088 -19.915 1.00 55.38 111 ALA A CA 1
ATOM 855 C C . ALA A 1 111 ? 1.754 15.469 -19.943 1.00 55.38 111 ALA A C 1
ATOM 857 O O . ALA A 1 111 ? 2.774 15.641 -19.228 1.00 55.38 111 ALA A O 1
#

InterPro domains:
  IPR006982 Glutamate synthase, central-N [PF04898] (15-48)
  IPR013785 Aldolase-type TIM barrel [G3DSA:3.20.20.70] (13-76)
  IPR051394 Glutamate Synthase [PTHR43100] (11-73)

Radius of gyration: 20.23 Å; chains: 1; bounding box: 50×34×46 Å